Protein AF-A0AAV6ECZ5-F1 (afdb_monomer_lite)

Structure (mmCIF, N/CA/C/O backbone):
data_AF-A0AAV6ECZ5-F1
#
_entry.id   AF-A0AAV6ECZ5-F1
#
loop_
_atom_site.group_PDB
_atom_site.id
_atom_site.type_symbol
_atom_site.label_atom_id
_atom_site.label_alt_id
_atom_site.label_comp_id
_atom_site.label_asym_id
_atom_site.label_entity_id
_atom_site.label_seq_id
_atom_site.pdbx_PDB_ins_code
_atom_site.Cartn_x
_atom_site.Cartn_y
_atom_site.Cartn_z
_atom_site.occupancy
_atom_site.B_iso_or_equiv
_atom_site.auth_seq_id
_atom_site.auth_comp_id
_atom_site.auth_asym_id
_atom_site.auth_atom_id
_atom_site.pdbx_PDB_model_num
ATOM 1 N N . MET A 1 1 ? -15.021 -16.086 -31.402 1.00 45.97 1 MET A N 1
ATOM 2 C CA . MET A 1 1 ? -15.427 -16.042 -29.982 1.00 45.97 1 MET A CA 1
ATOM 3 C C . MET A 1 1 ? -14.186 -16.112 -29.095 1.00 45.97 1 MET A C 1
ATOM 5 O O . MET A 1 1 ? -13.766 -17.205 -28.766 1.00 45.97 1 MET A O 1
ATOM 9 N N . ILE A 1 2 ? -13.596 -14.969 -28.726 1.00 41.12 2 ILE A N 1
ATOM 10 C CA . ILE A 1 2 ? -12.760 -14.822 -27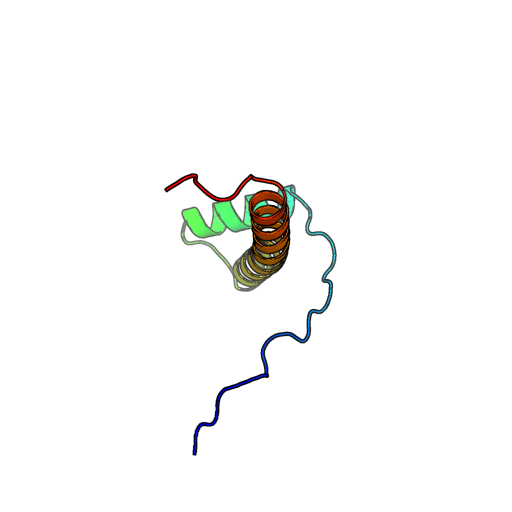.520 1.00 41.12 2 ILE A CA 1
ATOM 11 C C . ILE A 1 2 ? -13.135 -13.460 -26.928 1.00 41.12 2 ILE A C 1
ATOM 13 O O . ILE A 1 2 ? -12.667 -12.415 -27.371 1.00 41.12 2 ILE A O 1
ATOM 17 N N . LYS A 1 3 ? -14.069 -13.468 -25.972 1.00 48.47 3 LYS A N 1
ATOM 18 C CA . LYS A 1 3 ? -14.289 -12.335 -25.072 1.00 48.47 3 LYS A CA 1
ATOM 19 C C . LYS A 1 3 ? -13.087 -12.302 -24.129 1.00 48.47 3 LYS A C 1
ATOM 21 O O . LYS A 1 3 ? -12.914 -13.246 -23.368 1.00 48.47 3 LYS A O 1
ATOM 26 N N . SER A 1 4 ? -12.279 -11.245 -24.152 1.00 44.38 4 SER A N 1
ATOM 27 C CA . SER A 1 4 ? -11.349 -10.980 -23.050 1.00 44.38 4 SER A CA 1
ATOM 28 C C . SER A 1 4 ? -11.261 -9.482 -22.760 1.00 44.38 4 SER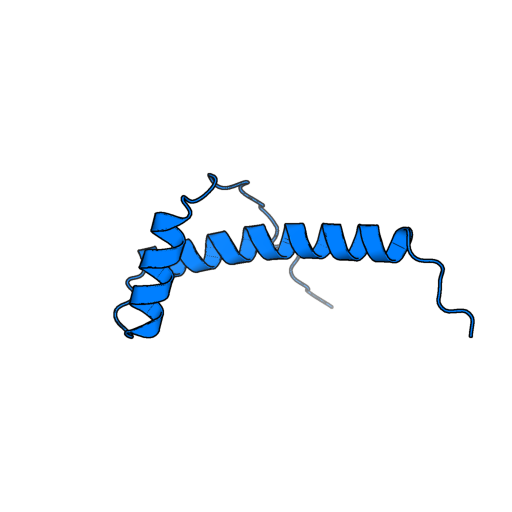 A C 1
ATOM 30 O O . SER A 1 4 ? -10.439 -8.747 -23.293 1.00 44.38 4 SER A O 1
ATOM 32 N N . THR A 1 5 ? -12.225 -9.031 -21.958 1.00 45.62 5 THR A N 1
ATOM 33 C CA . THR A 1 5 ? -12.009 -8.182 -20.774 1.00 45.62 5 THR A CA 1
ATOM 34 C C . THR A 1 5 ? -10.912 -7.105 -20.835 1.00 45.62 5 THR A C 1
ATOM 36 O O . THR A 1 5 ? -10.041 -7.041 -19.973 1.00 45.62 5 THR A O 1
ATOM 39 N N . LEU A 1 6 ? -11.027 -6.132 -21.744 1.00 39.88 6 LEU A N 1
ATOM 40 C CA . LEU A 1 6 ? -10.467 -4.792 -21.510 1.00 39.88 6 LEU A CA 1
ATOM 41 C C . LEU A 1 6 ? -11.444 -3.965 -20.658 1.00 39.88 6 LEU A C 1
ATOM 43 O O . LEU A 1 6 ? -12.085 -3.034 -21.133 1.00 39.88 6 LEU A O 1
ATOM 47 N N . LYS A 1 7 ? -11.602 -4.329 -19.380 1.00 41.25 7 LYS A N 1
ATOM 48 C CA . LYS A 1 7 ? -12.402 -3.537 -18.424 1.00 41.25 7 LYS A CA 1
ATOM 49 C C . LYS A 1 7 ? -11.705 -3.311 -17.082 1.00 41.25 7 LYS A C 1
ATOM 51 O O . LYS A 1 7 ? -12.369 -3.141 -16.070 1.00 41.25 7 LYS A O 1
ATOM 56 N N . TYR A 1 8 ? -10.372 -3.282 -17.070 1.00 41.88 8 TYR A N 1
ATOM 57 C CA . TYR A 1 8 ? -9.602 -3.101 -15.834 1.00 41.88 8 TYR A CA 1
ATOM 58 C C . TYR A 1 8 ? -8.419 -2.143 -15.963 1.00 41.88 8 TYR A C 1
ATOM 60 O O . TYR A 1 8 ? -7.373 -2.429 -15.417 1.00 41.88 8 TYR A O 1
ATOM 68 N N . TYR A 1 9 ? -8.555 -0.996 -16.635 1.00 43.53 9 TYR A N 1
ATOM 69 C CA . TYR A 1 9 ? -7.586 0.103 -16.451 1.00 43.53 9 TYR A CA 1
ATOM 70 C C . TYR A 1 9 ? -8.239 1.482 -16.570 1.00 43.53 9 TYR A C 1
ATOM 72 O O . TYR A 1 9 ? -7.677 2.398 -17.166 1.00 43.53 9 TYR A O 1
ATOM 80 N N . ARG A 1 10 ? -9.416 1.677 -15.959 1.00 39.44 10 ARG A N 1
ATOM 81 C CA . ARG A 1 10 ? -9.799 3.035 -15.549 1.00 39.44 10 ARG A CA 1
ATOM 82 C C . ARG A 1 10 ? -8.916 3.375 -14.349 1.00 39.44 10 ARG A C 1
ATOM 84 O O . ARG A 1 10 ? -9.302 3.167 -13.204 1.00 39.44 10 ARG A O 1
ATOM 91 N N . ILE A 1 11 ? -7.676 3.762 -14.639 1.00 47.47 11 ILE A N 1
ATOM 92 C CA . ILE A 1 11 ? -6.700 4.203 -13.650 1.00 47.47 11 ILE A CA 1
ATOM 93 C C . ILE A 1 11 ? -7.205 5.564 -13.177 1.00 47.47 11 ILE A C 1
ATOM 95 O O . ILE A 1 11 ? -6.900 6.596 -13.766 1.00 47.47 11 ILE A O 1
ATOM 99 N N . ASN A 1 12 ? -8.040 5.562 -12.140 1.00 44.75 12 ASN A N 1
ATOM 100 C CA . ASN A 1 12 ? -8.087 6.716 -11.261 1.00 44.75 12 ASN A CA 1
ATOM 101 C C . ASN A 1 12 ? -6.675 6.803 -10.686 1.00 44.75 12 ASN A C 1
ATOM 103 O O . ASN A 1 12 ? -6.265 5.905 -9.954 1.00 44.75 12 ASN A O 1
ATOM 107 N N . ILE A 1 13 ? -5.901 7.812 -11.082 1.00 48.25 13 ILE A N 1
ATOM 108 C CA . ILE A 1 13 ? -4.654 8.154 -10.399 1.00 48.25 13 ILE A CA 1
ATOM 109 C C . ILE A 1 13 ? -5.090 8.646 -9.014 1.00 48.25 13 ILE A C 1
ATOM 111 O O . ILE A 1 13 ? -5.387 9.816 -8.802 1.00 48.25 13 ILE A O 1
ATOM 115 N N . THR A 1 14 ? -5.296 7.688 -8.116 1.00 53.38 14 THR A N 1
ATOM 116 C CA . THR A 1 14 ? -5.790 7.873 -6.756 1.00 53.38 14 THR A CA 1
ATOM 117 C C . THR A 1 14 ? -4.727 8.571 -5.923 1.00 53.38 14 THR A C 1
ATOM 119 O O . THR A 1 14 ? -3.549 8.229 -6.031 1.00 53.38 14 THR A O 1
ATOM 122 N N . MET A 1 15 ? -5.169 9.533 -5.103 1.00 61.44 15 MET A N 1
ATOM 123 C CA . MET A 1 15 ? -4.416 10.208 -4.038 1.00 61.44 15 MET A CA 1
ATOM 124 C C . MET A 1 15 ? -3.236 9.381 -3.520 1.00 61.44 15 MET A C 1
ATOM 126 O O . MET A 1 15 ? -3.399 8.218 -3.145 1.00 61.44 15 MET A O 1
ATOM 130 N N . ALA A 1 16 ? -2.058 10.002 -3.445 1.00 69.88 16 ALA A N 1
ATOM 131 C CA . ALA A 1 16 ? -0.911 9.405 -2.779 1.00 69.88 16 ALA A CA 1
ATOM 132 C C . ALA A 1 16 ? -1.293 9.056 -1.330 1.00 69.88 16 ALA A C 1
ATOM 134 O O . ALA A 1 16 ? -1.555 9.938 -0.512 1.00 69.88 16 ALA A O 1
ATOM 135 N N . LEU A 1 17 ? -1.368 7.759 -1.026 1.00 81.69 17 LEU A N 1
ATOM 136 C CA . LEU A 1 17 ? -1.658 7.281 0.321 1.00 81.69 17 LEU A CA 1
ATOM 137 C C . LEU A 1 17 ? -0.491 7.622 1.244 1.00 81.69 17 LEU A C 1
ATOM 139 O O . LEU A 1 17 ? 0.674 7.444 0.881 1.00 81.69 17 LEU A O 1
ATOM 143 N N . SER A 1 18 ? -0.799 8.072 2.460 1.00 88.69 18 SER A N 1
ATOM 144 C CA . SER A 1 18 ? 0.241 8.301 3.457 1.00 88.69 18 SER A CA 1
ATOM 145 C C . SER A 1 18 ? 0.887 6.970 3.858 1.00 88.69 18 SER A C 1
ATOM 147 O O . SER A 1 18 ? 0.210 5.949 4.018 1.00 88.69 18 SER A O 1
ATOM 149 N N . SER A 1 19 ? 2.203 6.976 4.070 1.00 88.69 19 SER A N 1
ATOM 150 C CA . SER A 1 19 ? 2.945 5.788 4.508 1.00 88.69 19 SER A CA 1
ATOM 151 C C . SER A 1 19 ? 2.442 5.251 5.851 1.00 88.69 19 SER A C 1
ATOM 153 O O . SER A 1 19 ? 2.425 4.039 6.059 1.00 88.69 19 SER A O 1
ATOM 155 N N . LYS A 1 20 ? 1.982 6.139 6.742 1.00 93.75 20 LYS A N 1
ATOM 156 C CA . LYS A 1 20 ? 1.369 5.774 8.024 1.00 93.75 20 LYS A CA 1
ATOM 157 C C . LYS A 1 20 ? 0.084 4.976 7.812 1.00 93.75 20 LYS A C 1
ATOM 159 O O . LYS A 1 20 ? -0.059 3.916 8.405 1.00 93.75 20 LYS A O 1
ATOM 164 N N . THR A 1 21 ? -0.799 5.440 6.928 1.00 92.50 21 THR A N 1
ATOM 165 C CA . THR A 1 21 ? -2.068 4.762 6.617 1.00 92.50 21 THR A CA 1
ATOM 166 C C . THR A 1 21 ? -1.828 3.365 6.047 1.00 92.50 21 THR A C 1
ATOM 168 O O . THR A 1 21 ? -2.454 2.407 6.489 1.00 92.50 21 THR A O 1
ATOM 171 N N . VAL A 1 22 ? -0.873 3.224 5.121 1.00 92.81 22 VAL A N 1
ATOM 172 C CA . VAL A 1 22 ? -0.524 1.918 4.534 1.00 92.81 22 VAL A CA 1
ATOM 173 C C . VAL A 1 22 ? 0.059 0.970 5.585 1.00 92.81 22 VAL A C 1
ATOM 175 O O . VAL A 1 22 ? -0.298 -0.206 5.603 1.00 92.81 22 VAL A O 1
ATOM 178 N N . ARG A 1 23 ? 0.929 1.470 6.474 1.00 94.62 23 ARG A N 1
ATOM 179 C CA . ARG A 1 23 ? 1.504 0.667 7.566 1.00 94.62 23 ARG A CA 1
ATOM 180 C C . ARG A 1 23 ? 0.429 0.179 8.529 1.00 94.62 23 ARG A C 1
ATOM 182 O O . ARG A 1 23 ? 0.344 -1.019 8.752 1.00 94.62 23 ARG A O 1
ATOM 189 N N . THR A 1 24 ? -0.434 1.074 9.009 1.00 96.62 24 THR A N 1
ATOM 190 C CA . THR A 1 24 ? -1.527 0.709 9.920 1.00 96.62 24 THR A CA 1
ATOM 191 C C . THR A 1 24 ? -2.481 -0.309 9.293 1.00 96.62 24 THR A C 1
ATOM 193 O O . THR A 1 24 ? -2.812 -1.298 9.938 1.00 96.62 24 THR A O 1
ATOM 196 N N . ALA A 1 25 ? -2.860 -0.133 8.023 1.00 96.00 25 ALA A N 1
ATOM 197 C CA . ALA A 1 25 ? -3.686 -1.114 7.319 1.00 96.00 25 ALA A CA 1
ATOM 198 C C . ALA A 1 25 ? -2.993 -2.488 7.218 1.00 96.00 25 ALA A C 1
ATOM 200 O O . ALA A 1 25 ? -3.627 -3.527 7.404 1.00 96.00 25 ALA A O 1
ATOM 201 N N . GLY A 1 26 ? -1.680 -2.500 6.963 1.00 95.31 26 GLY A N 1
ATOM 202 C CA . GLY A 1 26 ? -0.870 -3.720 6.945 1.00 95.31 26 GLY A CA 1
ATOM 203 C C . GLY A 1 26 ? -0.779 -4.410 8.309 1.00 95.31 26 GLY A C 1
ATOM 204 O O . GLY A 1 26 ? -0.903 -5.634 8.379 1.00 95.31 26 GLY A O 1
ATOM 205 N N . ASP A 1 27 ? -0.623 -3.642 9.387 1.00 98.06 27 ASP A N 1
ATOM 206 C CA . ASP A 1 27 ? -0.603 -4.165 10.756 1.00 98.06 27 ASP A CA 1
ATOM 207 C C . ASP A 1 27 ? -1.960 -4.781 11.128 1.00 98.06 27 ASP A C 1
ATOM 209 O O . ASP A 1 27 ? -2.011 -5.915 11.611 1.00 98.06 27 ASP A O 1
ATOM 213 N N . ASN A 1 28 ? -3.064 -4.101 10.801 1.00 98.00 28 ASN A N 1
ATOM 214 C CA . ASN A 1 28 ? -4.418 -4.625 11.000 1.00 98.00 28 ASN A CA 1
ATOM 215 C C . ASN A 1 28 ? -4.642 -5.926 10.217 1.00 98.00 28 ASN A C 1
ATOM 217 O O . ASN A 1 28 ? -5.237 -6.869 10.741 1.00 98.00 28 ASN A O 1
ATOM 221 N N . LEU A 1 29 ? -4.138 -6.017 8.980 1.00 96.69 29 LEU A N 1
ATOM 222 C CA . LEU A 1 29 ? -4.213 -7.247 8.189 1.00 96.69 29 LEU A CA 1
ATOM 223 C C . LEU A 1 29 ? -3.428 -8.389 8.842 1.00 96.69 29 LEU A C 1
ATOM 225 O O . LEU A 1 29 ? -3.945 -9.500 8.948 1.00 96.69 29 LEU A O 1
ATOM 229 N N . LYS A 1 30 ? -2.207 -8.121 9.319 1.00 95.94 30 LYS A N 1
ATOM 230 C CA . LYS A 1 30 ? -1.360 -9.119 9.990 1.00 95.94 30 LYS A CA 1
ATOM 231 C C . LYS A 1 30 ? -2.010 -9.670 11.262 1.00 95.94 30 LYS A C 1
ATOM 233 O O . LYS A 1 30 ? -1.866 -10.854 11.553 1.00 95.94 30 LYS A O 1
ATOM 238 N N . LEU A 1 31 ? -2.719 -8.820 12.002 1.00 97.50 31 LEU A N 1
ATOM 239 C CA . LEU A 1 31 ? -3.435 -9.190 13.225 1.00 97.50 31 LEU A CA 1
ATOM 240 C C . LEU A 1 31 ? -4.826 -9.794 12.962 1.00 97.50 31 LEU A C 1
ATOM 242 O O . LEU A 1 31 ? -5.536 -10.104 13.914 1.00 97.50 31 LEU A O 1
ATOM 246 N N . ASN A 1 32 ? -5.220 -9.969 11.695 1.00 95.38 32 ASN A N 1
ATOM 247 C CA . ASN A 1 32 ? -6.552 -10.425 11.286 1.00 95.38 32 ASN A CA 1
ATOM 248 C C . ASN A 1 32 ? -7.699 -9.521 11.797 1.00 95.38 32 ASN A C 1
ATOM 250 O O . ASN A 1 32 ? -8.795 -9.982 12.106 1.00 95.38 32 ASN A O 1
ATOM 254 N N . GLN A 1 33 ? -7.426 -8.219 11.897 1.00 97.31 33 GLN A N 1
ATOM 255 C CA . GLN A 1 33 ? -8.339 -7.163 12.356 1.00 97.31 33 GLN A CA 1
ATOM 256 C C . GLN A 1 33 ? -8.686 -6.160 11.241 1.00 97.31 33 GLN A C 1
ATOM 258 O O . GLN A 1 33 ? -9.300 -5.126 11.503 1.00 97.31 33 GLN A O 1
ATOM 263 N N . ALA A 1 34 ? -8.282 -6.444 9.999 1.00 95.75 34 ALA A N 1
ATOM 264 C CA . ALA A 1 34 ? -8.490 -5.552 8.866 1.00 95.75 34 ALA A CA 1
ATOM 265 C C . ALA A 1 34 ? -9.977 -5.311 8.588 1.00 95.75 34 ALA A C 1
ATOM 26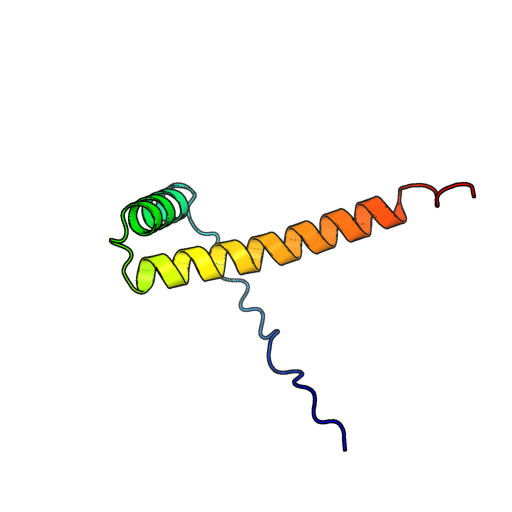7 O O . ALA A 1 34 ? -10.766 -6.244 8.409 1.00 95.75 34 ALA A O 1
ATOM 268 N N . LYS A 1 35 ? -10.339 -4.033 8.487 1.00 96.38 35 LYS A N 1
ATOM 269 C CA . LYS A 1 35 ? -11.649 -3.592 8.008 1.00 96.38 35 LYS A CA 1
ATOM 270 C C . LYS A 1 35 ? -11.619 -3.416 6.493 1.00 96.38 35 LYS A C 1
ATOM 272 O O . LYS A 1 35 ? -10.560 -3.402 5.869 1.00 96.38 35 LYS A O 1
ATOM 277 N N . LYS A 1 36 ? -12.795 -3.219 5.894 1.00 95.56 36 LYS A N 1
ATOM 278 C CA . LYS A 1 36 ? -12.923 -2.954 4.454 1.00 95.56 36 LYS A CA 1
ATOM 279 C C . LYS A 1 36 ? -12.003 -1.815 3.985 1.00 95.56 36 LYS A C 1
ATOM 281 O O . LYS A 1 36 ? -11.303 -1.984 2.995 1.00 95.56 36 LYS A O 1
ATOM 286 N N . ASP A 1 37 ? -11.927 -0.726 4.745 1.00 93.12 37 ASP A N 1
ATOM 287 C CA . ASP A 1 37 ? -11.091 0.433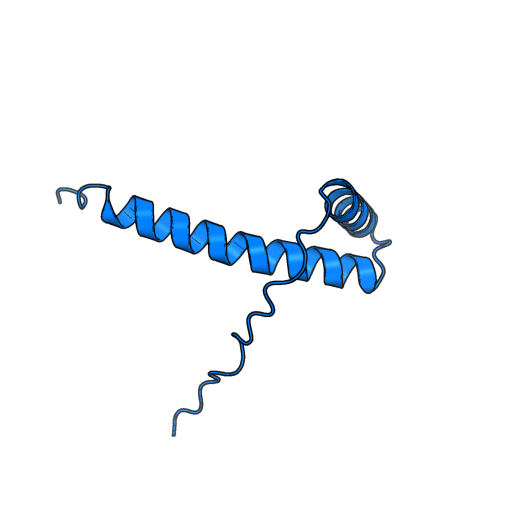 4.402 1.00 93.12 37 ASP A CA 1
ATOM 288 C C . ASP A 1 37 ? -9.584 0.111 4.413 1.00 93.12 37 ASP A C 1
ATOM 290 O O . ASP A 1 37 ? -8.823 0.641 3.599 1.00 93.12 37 ASP A O 1
ATOM 294 N N . ASP A 1 38 ? -9.141 -0.798 5.291 1.00 93.81 38 ASP A N 1
ATOM 295 C CA . ASP A 1 38 ? -7.757 -1.283 5.309 1.00 93.81 38 ASP A CA 1
ATOM 296 C C . ASP A 1 38 ? -7.463 -2.090 4.036 1.00 93.81 38 ASP A C 1
ATOM 298 O O . ASP A 1 38 ? -6.426 -1.905 3.393 1.00 93.81 38 ASP A O 1
ATOM 302 N N . LEU A 1 39 ? -8.403 -2.948 3.624 1.00 93.62 39 LEU A N 1
ATOM 303 C CA . LEU A 1 39 ? -8.287 -3.738 2.396 1.00 93.62 39 LEU A CA 1
ATOM 304 C C . LEU A 1 39 ? -8.272 -2.846 1.148 1.00 93.62 39 LEU A C 1
ATOM 306 O O . LEU A 1 39 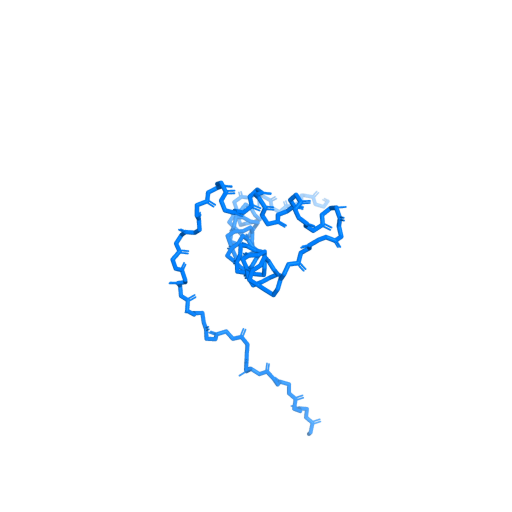? -7.458 -3.069 0.247 1.00 93.62 39 LEU A O 1
ATOM 310 N N . ASP A 1 40 ? -9.108 -1.808 1.114 1.00 91.88 40 ASP A N 1
ATOM 311 C CA . ASP A 1 40 ? -9.152 -0.830 0.024 1.00 91.88 40 ASP A CA 1
ATOM 312 C C . ASP A 1 40 ? -7.857 0.002 -0.036 1.00 91.88 40 ASP A C 1
ATOM 314 O O . ASP A 1 40 ? -7.302 0.222 -1.122 1.00 91.88 40 ASP A O 1
ATOM 318 N N . THR A 1 41 ? -7.303 0.378 1.122 1.00 92.56 41 THR A N 1
ATOM 319 C CA . THR A 1 41 ? -5.995 1.049 1.236 1.00 92.56 41 THR A CA 1
ATOM 320 C C . THR A 1 41 ? -4.873 0.171 0.679 1.00 92.56 41 THR A C 1
ATOM 322 O O . THR A 1 41 ? -4.076 0.623 -0.150 1.00 92.56 41 THR A O 1
ATOM 325 N N . ILE A 1 42 ? -4.816 -1.101 1.084 1.00 90.75 42 ILE A N 1
ATOM 326 C CA . ILE A 1 42 ? -3.801 -2.056 0.616 1.00 90.75 42 ILE A CA 1
ATOM 327 C C . ILE A 1 42 ? -3.948 -2.309 -0.888 1.00 90.75 42 ILE A C 1
ATOM 329 O O . ILE A 1 42 ? -2.952 -2.314 -1.617 1.00 90.75 42 ILE A O 1
ATOM 333 N N . SER A 1 43 ? -5.176 -2.493 -1.373 1.00 88.38 43 SER A N 1
ATOM 334 C CA . SER A 1 43 ? -5.469 -2.705 -2.794 1.00 88.38 43 SER A CA 1
ATOM 335 C C . SER A 1 43 ? -5.016 -1.517 -3.650 1.00 88.38 43 SER A C 1
ATOM 337 O O . SER A 1 43 ? -4.332 -1.694 -4.666 1.00 88.38 43 SER A O 1
ATOM 339 N N . THR A 1 44 ? -5.310 -0.298 -3.194 1.00 87.62 44 THR A N 1
ATOM 340 C CA . THR A 1 44 ? -4.897 0.949 -3.851 1.00 87.62 44 THR A CA 1
ATOM 341 C C . THR A 1 44 ? -3.373 1.096 -3.860 1.00 87.62 44 THR A C 1
ATOM 343 O O . THR A 1 44 ? -2.780 1.334 -4.916 1.00 87.62 44 THR A O 1
ATOM 346 N N . PHE A 1 45 ? -2.707 0.867 -2.722 1.00 87.25 45 PHE A N 1
ATOM 347 C CA . PHE A 1 45 ? -1.243 0.905 -2.634 1.00 87.25 45 PHE A CA 1
ATOM 348 C C . PHE A 1 45 ? -0.582 -0.106 -3.584 1.00 87.25 45 PHE A C 1
ATOM 350 O O . PHE A 1 45 ? 0.328 0.251 -4.338 1.00 87.25 45 PHE A O 1
ATOM 357 N N . ARG A 1 46 ? -1.068 -1.355 -3.614 1.00 84.00 46 ARG A N 1
ATOM 358 C CA . ARG A 1 46 ? -0.549 -2.401 -4.511 1.00 84.00 46 ARG A CA 1
ATOM 359 C C . ARG A 1 46 ? -0.759 -2.051 -5.978 1.00 84.00 46 ARG A C 1
ATOM 361 O O . ARG A 1 46 ? 0.160 -2.234 -6.774 1.00 84.00 46 ARG A O 1
ATOM 368 N N . SER A 1 47 ? -1.928 -1.532 -6.337 1.00 82.81 47 SER A N 1
ATOM 369 C CA . SER A 1 47 ? -2.243 -1.152 -7.719 1.00 82.81 47 SER A CA 1
ATOM 370 C C . SER A 1 47 ? -1.310 -0.049 -8.229 1.00 82.81 47 SER A C 1
ATOM 372 O O . SER A 1 47 ? -0.767 -0.164 -9.331 1.00 82.81 47 SER A O 1
ATOM 374 N N . ASN A 1 48 ? -1.030 0.954 -7.391 1.00 79.50 48 ASN A N 1
ATOM 375 C CA . ASN A 1 48 ? -0.066 2.013 -7.699 1.00 79.50 48 ASN A CA 1
ATOM 376 C C . ASN A 1 48 ? 1.368 1.466 -7.818 1.00 79.50 48 ASN A C 1
ATOM 378 O O . ASN A 1 48 ? 2.082 1.757 -8.782 1.00 79.50 48 ASN A O 1
ATOM 382 N N . HIS A 1 49 ? 1.789 0.633 -6.861 1.00 79.25 49 HIS A N 1
ATOM 383 C CA . HIS A 1 49 ? 3.150 0.098 -6.809 1.00 79.25 49 HIS A CA 1
ATOM 384 C C . HIS A 1 49 ? 3.455 -0.861 -7.970 1.00 79.25 49 HIS A C 1
ATOM 386 O O . HIS A 1 49 ? 4.535 -0.806 -8.556 1.00 79.25 49 HIS A O 1
ATOM 392 N N . VAL A 1 50 ? 2.505 -1.721 -8.354 1.00 78.75 50 VAL A N 1
ATOM 393 C CA . VAL A 1 50 ? 2.684 -2.681 -9.458 1.00 78.75 50 VAL A CA 1
ATOM 394 C C . VAL A 1 50 ? 2.935 -1.966 -10.783 1.00 78.75 50 VAL A C 1
ATOM 396 O O . VAL A 1 50 ? 3.786 -2.406 -11.556 1.00 78.75 50 VAL A O 1
ATOM 399 N N . TRP A 1 51 ? 2.232 -0.866 -11.061 1.00 77.31 51 TRP A N 1
ATOM 400 C CA . TRP A 1 51 ? 2.449 -0.109 -12.294 1.00 77.31 51 TRP A CA 1
ATOM 401 C C . TRP A 1 51 ? 3.836 0.544 -12.328 1.00 77.31 51 TRP A C 1
ATOM 403 O O . TRP A 1 51 ? 4.554 0.401 -13.322 1.00 77.31 51 TRP A O 1
ATOM 413 N N . LEU A 1 52 ? 4.248 1.172 -11.222 1.00 76.50 52 LEU A N 1
ATOM 414 C CA . LEU A 1 52 ? 5.589 1.746 -11.080 1.00 76.50 52 LEU A CA 1
ATOM 415 C C . LEU A 1 52 ? 6.679 0.684 -11.265 1.00 76.50 52 LEU A C 1
ATOM 417 O O . LEU A 1 52 ? 7.602 0.879 -12.055 1.00 76.50 52 LEU A O 1
ATOM 421 N N . MET A 1 53 ? 6.538 -0.475 -10.619 1.00 76.06 53 MET A N 1
ATOM 422 C CA . MET A 1 53 ? 7.503 -1.569 -10.751 1.00 76.06 53 MET A CA 1
ATOM 423 C C . MET A 1 53 ? 7.544 -2.135 -12.172 1.00 76.06 53 MET A 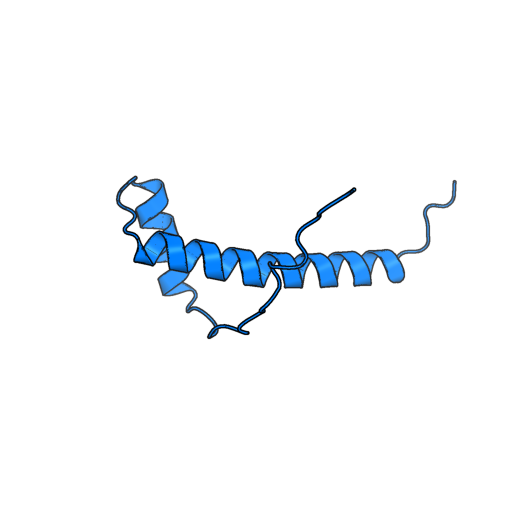C 1
ATOM 425 O O . MET A 1 53 ? 8.627 -2.371 -12.702 1.00 76.06 53 MET A O 1
ATOM 429 N N . LYS A 1 54 ? 6.396 -2.274 -12.848 1.00 78.56 54 LYS A N 1
ATOM 430 C CA . LYS A 1 54 ? 6.356 -2.665 -14.268 1.00 78.56 54 LYS A CA 1
ATOM 431 C C . LYS A 1 54 ? 7.083 -1.659 -15.162 1.00 78.56 54 LYS A C 1
ATOM 433 O O . LYS A 1 54 ? 7.802 -2.074 -16.070 1.00 78.56 54 LYS A O 1
ATOM 438 N N . MET A 1 55 ? 6.916 -0.357 -14.923 1.00 79.75 55 MET A N 1
ATOM 439 C CA . MET A 1 55 ? 7.648 0.677 -15.663 1.00 79.75 55 MET A CA 1
ATOM 440 C C . MET A 1 55 ? 9.156 0.608 -15.417 1.00 79.75 55 MET A C 1
ATOM 442 O O . MET A 1 55 ? 9.926 0.688 -16.378 1.00 79.75 55 MET A O 1
ATOM 446 N N . LEU A 1 56 ? 9.578 0.437 -14.161 1.00 78.44 56 LEU A N 1
ATOM 447 C CA . LEU A 1 56 ? 10.991 0.315 -13.800 1.00 78.44 56 LEU A CA 1
ATOM 448 C C . LEU A 1 56 ? 11.620 -0.910 -14.459 1.00 78.44 56 LEU A C 1
ATOM 450 O O . LEU A 1 56 ? 12.620 -0.764 -15.156 1.00 78.44 56 LEU A O 1
ATOM 454 N N . VAL A 1 57 ? 10.987 -2.081 -14.342 1.00 84.56 57 VAL A N 1
ATOM 455 C CA . VAL A 1 57 ? 11.441 -3.314 -15.003 1.00 84.56 57 VAL A CA 1
ATOM 456 C C . VAL A 1 57 ? 11.542 -3.103 -16.510 1.00 84.56 57 VAL A C 1
ATOM 458 O O . VAL A 1 57 ? 12.591 -3.357 -17.087 1.00 84.56 57 VAL A O 1
ATOM 461 N N . LYS A 1 58 ? 10.510 -2.547 -17.157 1.00 83.44 58 LYS A N 1
ATOM 462 C CA . LYS A 1 58 ? 10.534 -2.275 -18.603 1.00 83.44 58 LYS A CA 1
ATOM 463 C C . LYS A 1 58 ? 11.663 -1.321 -19.004 1.00 83.44 58 LYS A C 1
ATOM 465 O O . LYS A 1 58 ? 12.259 -1.495 -20.064 1.00 83.44 58 LYS A O 1
ATOM 470 N N . THR A 1 59 ? 11.943 -0.310 -18.187 1.00 84.44 59 THR A N 1
ATOM 471 C CA . THR A 1 59 ? 13.019 0.662 -18.433 1.00 84.44 59 THR A CA 1
ATOM 472 C C . THR A 1 59 ? 14.389 0.012 -18.275 1.00 84.44 59 THR A C 1
ATOM 474 O O . THR A 1 59 ? 15.244 0.169 -19.145 1.00 84.44 59 THR A O 1
ATOM 477 N N . ILE A 1 60 ? 14.574 -0.767 -17.211 1.00 84.12 60 ILE A N 1
ATOM 478 C CA . ILE A 1 60 ? 15.802 -1.512 -16.933 1.00 84.12 60 ILE A CA 1
ATOM 479 C C . ILE A 1 60 ? 16.054 -2.546 -18.036 1.00 84.12 60 ILE A C 1
ATOM 481 O O . ILE A 1 60 ? 17.128 -2.540 -18.624 1.00 84.12 60 ILE A O 1
ATOM 485 N N . SER A 1 61 ? 15.057 -3.351 -18.415 1.00 82.44 61 SER A N 1
ATOM 486 C CA . SER A 1 61 ? 15.170 -4.340 -19.498 1.00 82.44 61 SER A CA 1
ATOM 487 C C . SER A 1 61 ? 15.480 -3.730 -20.866 1.00 82.44 61 SER A C 1
ATOM 489 O O . SER A 1 61 ? 16.049 -4.407 -21.712 1.00 82.44 61 SER A O 1
ATOM 491 N N . LYS A 1 62 ? 15.098 -2.470 -21.113 1.00 81.44 62 LYS A N 1
ATOM 492 C CA . LYS A 1 62 ? 15.457 -1.756 -22.348 1.00 81.44 62 LYS A CA 1
ATOM 493 C C . LYS A 1 62 ? 16.884 -1.211 -22.332 1.00 81.44 62 LYS A C 1
ATOM 495 O O . LYS A 1 62 ? 17.476 -1.087 -23.397 1.00 81.44 62 LYS A O 1
ATOM 500 N N . LYS A 1 63 ? 17.389 -0.813 -21.160 1.00 82.69 63 LYS A N 1
ATOM 501 C CA . LYS A 1 63 ? 18.739 -0.250 -21.000 1.00 82.69 63 LYS A CA 1
ATOM 502 C C . LYS A 1 63 ? 19.810 -1.315 -20.786 1.00 82.69 63 LYS A C 1
ATOM 504 O O . LYS A 1 63 ? 20.957 -1.075 -21.145 1.00 82.69 63 LYS A O 1
ATOM 509 N N . LEU A 1 64 ? 19.460 -2.453 -20.193 1.00 73.81 64 LEU A N 1
ATOM 510 C CA . LEU A 1 64 ? 20.376 -3.578 -20.070 1.00 73.81 64 LEU A CA 1
ATOM 511 C C . LEU A 1 64 ? 20.641 -4.158 -21.465 1.00 73.81 64 LEU A C 1
ATOM 513 O O . LEU A 1 64 ? 19.680 -4.407 -22.202 1.00 73.81 64 LEU A O 1
ATOM 517 N N . PRO A 1 65 ? 21.913 -4.375 -21.844 1.00 70.81 65 PRO A N 1
ATOM 518 C CA . PRO A 1 65 ? 22.219 -5.100 -23.066 1.00 70.81 65 PRO A CA 1
ATOM 519 C C . PRO A 1 65 ? 21.542 -6.470 -22.996 1.00 70.81 65 PRO A C 1
ATOM 521 O O . PRO A 1 65 ? 21.491 -7.097 -21.934 1.00 70.81 65 PRO A O 1
ATOM 524 N N . LYS A 1 66 ? 20.968 -6.915 -24.120 1.00 67.19 66 LYS A N 1
ATOM 525 C CA . LYS A 1 66 ? 20.398 -8.263 -24.199 1.00 67.19 66 LYS A CA 1
ATOM 526 C C . LYS A 1 66 ? 21.486 -9.261 -23.788 1.00 67.19 66 LYS A C 1
ATOM 528 O O . LYS A 1 66 ? 22.635 -9.037 -24.174 1.00 67.19 66 LYS A O 1
ATOM 533 N N . PRO A 1 67 ? 21.144 -10.316 -23.025 1.00 71.81 67 PRO A N 1
ATOM 534 C CA . PRO A 1 67 ? 22.109 -11.343 -22.666 1.00 71.81 67 PRO A CA 1
ATOM 535 C C . PRO A 1 67 ? 22.837 -11.787 -23.931 1.00 71.81 67 PRO A C 1
ATOM 537 O O . PRO A 1 67 ? 22.187 -12.121 -24.924 1.00 71.81 67 PRO A O 1
ATOM 540 N N . LEU A 1 68 ? 24.166 -11.701 -23.911 1.00 69.56 68 LEU A N 1
ATOM 541 C CA . LEU A 1 68 ? 24.981 -12.337 -24.931 1.00 69.56 68 LEU A CA 1
ATOM 542 C C . LEU A 1 68 ? 24.781 -13.839 -24.713 1.00 69.56 68 LEU A C 1
ATOM 544 O O . LEU A 1 68 ? 25.143 -14.350 -23.653 1.00 69.56 68 LEU A O 1
ATOM 548 N N . LEU A 1 69 ? 24.057 -14.465 -25.644 1.00 61.59 69 LEU A N 1
ATOM 549 C CA . LEU A 1 69 ? 23.879 -15.914 -25.718 1.00 61.59 69 LEU A CA 1
ATOM 550 C C . LEU A 1 69 ? 25.233 -16.604 -25.885 1.00 61.59 69 LEU A C 1
ATOM 552 O O . LEU A 1 69 ? 26.066 -16.052 -26.641 1.00 61.59 69 LEU A O 1
#

Sequence (69 aa):
MIKSTLKYYRINITMALSSKTVRTAGDNLKLNQAKKDDLDTISTFRSNHVWLMKMLVKTISKKLPKPLL

pLDDT: mean 77.27, std 18.7, range [39.44, 98.06]

Organism: NCBI:txid91353

Secondary structure (DSSP, 8-state):
-------S----------HHHHHHHHHHHHTT---HHHHHHHHHHHHHHHHHHHHHHHHHHHHSPPP--

Radius of gyration: 17.18 Å; chains: 1; bounding box: 40×26×43 Å

Foldseek 3Di:
DDDDDPPPPPPPVDPDDDPVLLVVLVVCVVVVNHDPVSVVSPVSVCVVVVVVVVVVVVVCVVPDDDPPD